Protein AF-A0A1Q7C0Q1-F1 (afdb_monomer)

Structure (mmCIF, N/CA/C/O backbone):
data_AF-A0A1Q7C0Q1-F1
#
_entry.id   AF-A0A1Q7C0Q1-F1
#
loop_
_atom_site.group_PDB
_atom_site.id
_atom_site.type_symbol
_atom_site.label_atom_id
_atom_site.label_alt_id
_atom_site.label_comp_id
_atom_site.label_asym_id
_atom_site.label_entity_id
_atom_site.label_seq_id
_atom_site.pdbx_PDB_ins_code
_atom_site.Cartn_x
_atom_site.Cartn_y
_atom_site.Cartn_z
_atom_site.occupancy
_atom_site.B_iso_or_equiv
_atom_site.auth_seq_id
_atom_site.auth_comp_id
_atom_site.auth_asym_id
_atom_site.auth_atom_id
_atom_site.pdbx_PDB_model_num
ATOM 1 N N . MET A 1 1 ? -16.206 -15.928 7.277 1.00 36.00 1 MET A N 1
ATOM 2 C CA . MET A 1 1 ? -14.954 -16.704 7.419 1.00 36.00 1 MET A CA 1
ATOM 3 C C . MET A 1 1 ? -13.826 -15.743 7.760 1.00 36.00 1 MET A C 1
ATOM 5 O O . MET A 1 1 ? -13.322 -15.066 6.877 1.00 36.00 1 MET A O 1
ATOM 9 N N . ALA A 1 2 ? -13.498 -15.608 9.046 1.00 39.62 2 ALA A N 1
ATOM 10 C CA . ALA A 1 2 ? -12.384 -14.776 9.490 1.00 39.62 2 ALA A CA 1
ATOM 11 C C . ALA A 1 2 ? -11.076 -15.524 9.204 1.00 39.62 2 ALA A C 1
ATOM 13 O O . ALA A 1 2 ? -10.822 -16.579 9.787 1.00 39.62 2 ALA A O 1
ATOM 14 N N . CYS A 1 3 ? -10.288 -15.016 8.258 1.00 36.34 3 CYS A N 1
ATOM 15 C CA . CYS A 1 3 ? -8.973 -15.558 7.945 1.00 36.34 3 CYS A CA 1
ATOM 16 C C . CYS A 1 3 ? -8.062 -15.309 9.156 1.00 36.34 3 CYS A C 1
ATOM 18 O O . CYS A 1 3 ? -7.679 -14.174 9.437 1.00 36.34 3 CYS A O 1
ATOM 20 N N . ARG A 1 4 ? -7.797 -16.364 9.931 1.00 62.12 4 ARG A N 1
ATOM 21 C CA . ARG A 1 4 ? -6.977 -16.325 11.146 1.00 62.12 4 ARG A CA 1
ATOM 22 C C . ARG A 1 4 ? -5.500 -16.241 10.747 1.00 62.12 4 ARG A C 1
ATOM 24 O O . ARG A 1 4 ? -4.795 -17.241 10.703 1.00 62.12 4 ARG A O 1
ATOM 31 N N . LEU A 1 5 ? -5.045 -15.038 10.415 1.00 47.44 5 LEU A N 1
ATOM 32 C CA . LEU A 1 5 ? -3.632 -14.712 10.223 1.00 47.44 5 LEU A CA 1
ATOM 33 C C . LEU A 1 5 ? -3.119 -14.045 11.501 1.00 47.44 5 LEU A C 1
ATOM 35 O O . LEU A 1 5 ? -2.889 -12.843 11.541 1.00 47.44 5 LEU A O 1
ATOM 39 N N . SER A 1 6 ? -2.961 -14.828 12.566 1.00 48.34 6 SER A N 1
ATOM 40 C CA . SER A 1 6 ? -2.428 -14.335 13.839 1.00 48.34 6 SER A CA 1
ATOM 41 C C . SER A 1 6 ? -1.019 -14.879 14.069 1.00 48.34 6 SER A C 1
ATOM 43 O O . SER A 1 6 ? -0.779 -16.071 13.897 1.00 48.34 6 SER A O 1
ATOM 45 N N . SER A 1 7 ? -0.121 -13.983 14.485 1.00 45.22 7 SER A N 1
ATOM 46 C CA . SER A 1 7 ? 1.123 -14.240 15.230 1.00 45.22 7 SER A CA 1
ATOM 47 C C . SER A 1 7 ? 2.489 -14.105 14.533 1.00 45.22 7 SER A C 1
ATOM 49 O O . SER A 1 7 ? 3.481 -14.079 15.251 1.00 45.22 7 SER A O 1
ATOM 51 N N . VAL A 1 8 ? 2.614 -13.925 13.208 1.00 48.41 8 VAL A N 1
ATOM 52 C CA . VAL A 1 8 ? 3.943 -13.643 12.579 1.00 48.41 8 VAL A CA 1
ATOM 53 C C . VAL A 1 8 ? 3.987 -12.382 11.713 1.00 48.41 8 VAL A C 1
ATOM 55 O O . VAL A 1 8 ? 5.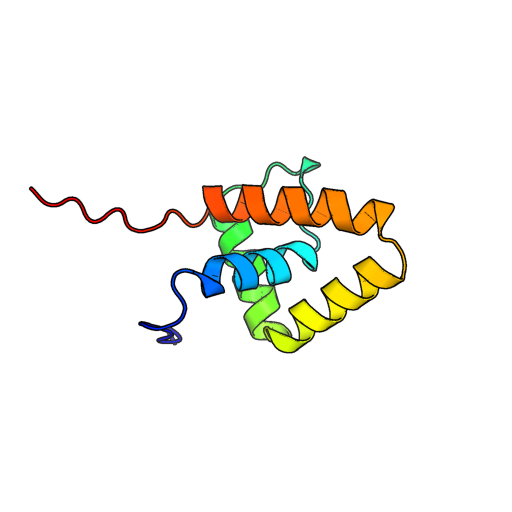032 -12.025 11.172 1.00 48.41 8 VAL A O 1
ATOM 58 N N . TYR A 1 9 ? 2.859 -11.685 11.571 1.00 50.31 9 TYR A N 1
ATOM 59 C CA . TYR A 1 9 ? 2.686 -10.637 10.565 1.00 50.31 9 TYR A CA 1
ATOM 60 C C . TYR A 1 9 ? 2.396 -9.261 11.157 1.00 50.31 9 TYR A C 1
ATOM 62 O O . TYR A 1 9 ? 2.052 -8.382 10.391 1.00 50.31 9 TYR A O 1
ATOM 70 N N . GLU A 1 10 ? 2.539 -9.025 12.462 1.00 47.19 10 GLU A N 1
ATOM 71 C CA . GLU A 1 10 ? 2.174 -7.730 13.073 1.00 47.19 10 GLU A CA 1
ATOM 72 C C . GLU A 1 10 ? 2.879 -6.545 12.366 1.00 47.19 10 GLU A C 1
ATOM 74 O O . GLU A 1 10 ? 2.241 -5.567 11.984 1.00 47.19 10 GLU A O 1
ATOM 79 N N . THR A 1 11 ? 4.172 -6.692 12.038 1.00 49.53 11 THR A N 1
ATOM 80 C CA . THR A 1 11 ? 4.943 -5.710 11.245 1.00 49.53 11 THR A CA 1
ATOM 81 C C . THR A 1 11 ? 4.768 -5.883 9.726 1.00 49.53 11 THR A C 1
ATOM 83 O O . THR A 1 11 ? 4.796 -4.906 8.980 1.00 49.53 11 THR A O 1
ATOM 86 N N . ARG A 1 12 ? 4.548 -7.115 9.234 1.00 54.97 12 ARG A N 1
ATOM 87 C CA . ARG A 1 12 ? 4.332 -7.402 7.795 1.00 54.97 12 ARG A CA 1
ATOM 88 C C . ARG A 1 12 ? 2.937 -7.006 7.299 1.00 54.97 12 ARG A C 1
ATOM 90 O O . ARG A 1 12 ? 2.765 -6.774 6.109 1.00 54.97 12 ARG A O 1
ATOM 97 N N . GLY A 1 13 ? 1.959 -6.912 8.191 1.00 60.47 13 GLY A N 1
ATOM 98 C CA . GLY A 1 13 ? 0.574 -6.567 7.899 1.00 60.47 13 GLY A CA 1
ATOM 99 C C . GLY A 1 13 ? 0.456 -5.117 7.462 1.00 60.47 13 GLY A C 1
ATOM 100 O O . GLY A 1 13 ? -0.268 -4.831 6.521 1.00 60.47 13 GLY A O 1
ATOM 101 N N . SER A 1 14 ? 1.244 -4.216 8.059 1.00 76.19 14 SER A N 1
ATOM 102 C CA . SER A 1 14 ? 1.285 -2.814 7.631 1.00 76.19 14 SER A CA 1
ATOM 103 C C . SER A 1 14 ? 1.817 -2.673 6.199 1.00 76.19 14 SER A C 1
ATOM 105 O O . SER A 1 14 ? 1.197 -1.986 5.392 1.00 76.19 14 SER A O 1
ATOM 107 N N . ASN A 1 15 ? 2.887 -3.396 5.843 1.00 87.38 15 ASN A N 1
ATOM 108 C CA . ASN A 1 15 ? 3.413 -3.394 4.471 1.00 87.38 15 ASN A CA 1
ATOM 109 C C . ASN A 1 15 ? 2.420 -4.017 3.486 1.00 87.38 15 ASN A C 1
ATOM 111 O O . ASN A 1 15 ? 2.121 -3.414 2.465 1.00 87.38 15 ASN A O 1
ATOM 115 N N . LEU A 1 16 ? 1.830 -5.162 3.828 1.00 92.12 16 LEU A N 1
ATOM 116 C CA . LEU A 1 16 ? 0.840 -5.838 2.989 1.00 92.12 16 LEU A CA 1
ATOM 117 C C . LEU A 1 16 ? -0.428 -4.990 2.780 1.00 92.12 16 LEU A C 1
ATOM 119 O O . LEU A 1 16 ? -0.966 -4.938 1.675 1.00 92.12 16 LEU A O 1
ATOM 123 N N . HIS A 1 17 ? -0.906 -4.292 3.813 1.00 95.00 17 HIS A N 1
ATOM 124 C CA . HIS A 1 17 ? -2.018 -3.350 3.681 1.00 95.00 17 HIS A CA 1
ATOM 125 C C . HIS A 1 17 ? -1.627 -2.134 2.836 1.00 95.00 17 HIS A C 1
ATOM 127 O O . HIS A 1 17 ? -2.451 -1.659 2.058 1.00 95.00 17 HIS A O 1
ATOM 133 N N . ALA A 1 18 ? -0.394 -1.634 2.964 1.00 96.38 18 ALA A N 1
ATOM 134 C CA . ALA A 1 18 ? 0.088 -0.503 2.176 1.00 96.38 18 ALA A CA 1
ATOM 135 C C . ALA A 1 18 ? 0.249 -0.882 0.698 1.0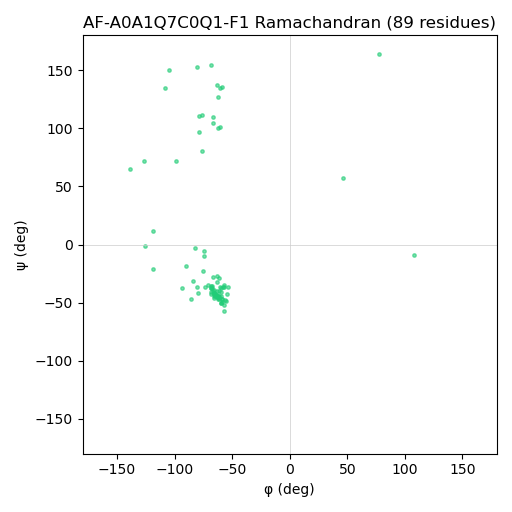0 96.38 18 ALA A C 1
ATOM 137 O O . ALA A 1 18 ? -0.201 -0.133 -0.159 1.00 96.38 18 ALA A O 1
ATOM 138 N N . GLU A 1 19 ? 0.790 -2.064 0.398 1.00 96.94 19 GLU A N 1
ATOM 139 C CA . GLU A 1 19 ? 0.869 -2.638 -0.951 1.00 96.94 19 GLU A CA 1
ATOM 140 C C . GLU A 1 19 ? -0.522 -2.789 -1.574 1.00 96.94 19 GLU A C 1
ATOM 142 O O . GLU A 1 19 ? -0.743 -2.377 -2.709 1.00 96.94 19 GLU A O 1
ATOM 147 N N . ALA A 1 20 ? -1.488 -3.327 -0.825 1.00 97.19 20 ALA A N 1
ATOM 148 C CA . ALA A 1 20 ? -2.866 -3.470 -1.288 1.00 97.19 20 ALA A CA 1
ATOM 149 C C . ALA A 1 20 ? -3.564 -2.116 -1.500 1.00 97.19 20 ALA A C 1
ATOM 151 O O . ALA A 1 20 ? -4.313 -1.946 -2.461 1.00 97.19 20 ALA A O 1
ATOM 152 N N . LEU A 1 21 ? -3.324 -1.144 -0.616 1.00 97.69 21 LEU A N 1
ATOM 153 C CA . LEU A 1 21 ? -3.876 0.202 -0.742 1.00 97.69 21 LEU A CA 1
ATOM 154 C C . LEU A 1 21 ? -3.221 0.974 -1.896 1.00 97.69 21 LEU A C 1
ATOM 156 O O . LEU A 1 21 ? -3.904 1.724 -2.586 1.00 97.69 21 LEU A O 1
ATOM 160 N N . PHE A 1 22 ? -1.927 0.760 -2.138 1.00 97.94 22 PHE A N 1
ATOM 161 C CA . PHE A 1 22 ? -1.178 1.354 -3.242 1.00 97.94 22 PHE A CA 1
ATOM 162 C C . PHE A 1 22 ? -1.839 1.040 -4.586 1.00 97.94 22 PHE A C 1
ATOM 164 O O . PHE A 1 22 ? -2.099 1.963 -5.357 1.00 97.94 22 PHE A O 1
ATOM 171 N N . VAL A 1 23 ? -2.170 -0.237 -4.816 1.00 97.06 23 VAL A N 1
ATOM 172 C CA . VAL A 1 23 ? -2.791 -0.734 -6.059 1.00 97.06 23 VAL A CA 1
ATOM 173 C C . VAL A 1 23 ? -4.310 -0.536 -6.122 1.00 97.06 23 VAL A C 1
ATOM 175 O O . VAL A 1 23 ? -4.933 -0.898 -7.114 1.00 97.06 23 VAL A O 1
ATOM 178 N N . CYS A 1 24 ? -4.926 -0.012 -5.061 1.00 96.19 24 CYS A N 1
ATOM 179 C CA . CYS A 1 24 ? -6.355 0.281 -5.020 1.00 96.19 24 CYS A CA 1
ATOM 180 C C . CYS A 1 24 ? -6.670 1.612 -5.721 1.00 96.19 24 CYS A C 1
ATOM 182 O O . CYS A 1 24 ? -5.865 2.537 -5.679 1.00 96.19 24 CYS A O 1
ATOM 184 N N . ASP A 1 25 ? -7.882 1.760 -6.256 1.00 94.50 25 ASP A N 1
ATOM 185 C CA . ASP A 1 25 ? -8.349 2.998 -6.898 1.00 94.50 25 ASP A CA 1
ATOM 186 C C . ASP A 1 25 ? -8.682 4.137 -5.911 1.00 94.50 25 ASP A C 1
ATOM 188 O O . ASP A 1 25 ? -8.986 5.254 -6.328 1.00 94.50 25 ASP A O 1
ATOM 192 N N . LEU A 1 26 ? -8.632 3.891 -4.593 1.00 96.19 26 LEU A N 1
ATOM 193 C CA . LEU A 1 26 ? -8.866 4.923 -3.576 1.00 96.19 26 LEU A CA 1
ATOM 194 C C . LEU A 1 26 ? -7.818 6.034 -3.653 1.00 96.19 26 LEU A C 1
ATOM 196 O O . LEU A 1 26 ? -6.622 5.775 -3.533 1.00 96.19 26 LEU A O 1
ATOM 200 N N . GLN A 1 27 ? -8.256 7.284 -3.750 1.00 93.75 27 GLN A N 1
ATOM 201 C CA . GLN A 1 27 ? -7.382 8.447 -3.877 1.00 93.75 27 GLN A CA 1
ATOM 202 C C . GLN A 1 27 ? -7.284 9.265 -2.577 1.00 93.75 27 GLN A C 1
ATOM 204 O O . GLN A 1 27 ? -8.261 9.362 -1.829 1.00 93.75 27 GLN A O 1
ATOM 209 N N . PRO A 1 28 ? -6.143 9.943 -2.328 1.00 92.31 28 PRO A N 1
ATOM 210 C CA . PRO A 1 28 ? -5.988 10.851 -1.187 1.00 92.31 28 PRO A CA 1
ATOM 211 C C . PRO A 1 28 ? -7.031 11.978 -1.163 1.00 92.31 28 PRO A C 1
ATOM 213 O O . PRO A 1 28 ? -7.522 12.359 -0.101 1.00 92.31 28 PRO A O 1
ATOM 216 N N . SER A 1 29 ? -7.394 12.491 -2.343 1.00 94.62 29 SER A N 1
ATOM 217 C CA . SER A 1 29 ? -8.357 13.583 -2.543 1.00 94.62 29 SER A CA 1
ATOM 218 C C . SER A 1 29 ? -9.762 13.249 -2.038 1.00 94.62 29 SER A C 1
ATOM 220 O O . SER A 1 29 ? -10.482 14.144 -1.601 1.00 94.62 29 SER A O 1
ATOM 222 N N . GLN A 1 30 ? -10.132 11.966 -2.038 1.00 94.25 30 GLN A N 1
ATOM 223 C CA . GLN A 1 30 ? -11.434 11.488 -1.572 1.00 94.25 30 GLN A CA 1
ATOM 224 C C . GLN A 1 30 ? -11.563 11.502 -0.044 1.00 94.25 30 GLN A C 1
ATOM 226 O O . GLN A 1 30 ? -12.662 11.290 0.460 1.00 94.25 30 GLN A O 1
ATOM 231 N N . ARG A 1 31 ? -10.461 11.739 0.691 1.00 92.50 31 ARG A N 1
ATOM 232 C CA . ARG A 1 31 ? -10.407 11.731 2.164 1.00 92.50 31 ARG A CA 1
ATOM 233 C C . ARG A 1 31 ? -11.121 10.504 2.761 1.00 92.50 31 ARG A C 1
ATOM 235 O O . ARG A 1 31 ? -12.075 10.665 3.524 1.00 92.50 31 ARG A O 1
ATOM 242 N N . PRO A 1 32 ? -10.707 9.279 2.386 1.00 95.12 32 PRO A N 1
ATOM 243 C CA . PRO A 1 32 ? -11.436 8.077 2.762 1.00 95.12 32 PRO A CA 1
ATOM 244 C C . PRO A 1 32 ? -11.459 7.886 4.279 1.00 95.12 32 PRO A C 1
ATOM 246 O O . PRO A 1 32 ? -10.443 8.032 4.958 1.00 95.12 32 PRO A O 1
ATOM 249 N N . ALA A 1 33 ? -12.621 7.505 4.806 1.00 95.00 33 ALA A N 1
ATOM 250 C CA . ALA A 1 33 ? -12.756 7.119 6.203 1.00 95.00 33 ALA A CA 1
ATOM 251 C C . ALA A 1 33 ? -12.012 5.795 6.475 1.00 95.00 33 ALA A C 1
ATOM 253 O O . ALA A 1 33 ? -11.920 4.952 5.574 1.00 95.00 33 ALA A O 1
ATOM 254 N N . PRO A 1 34 ? -11.565 5.532 7.719 1.00 94.62 34 PRO A N 1
ATOM 255 C CA . PRO A 1 34 ? -10.819 4.314 8.045 1.00 94.62 34 PRO A CA 1
ATOM 256 C C . PRO A 1 34 ? -11.515 3.014 7.628 1.00 94.62 34 PRO A C 1
ATOM 258 O O . PRO A 1 34 ? -10.876 2.078 7.154 1.00 94.62 34 PRO A O 1
ATOM 261 N N . GLU A 1 35 ? -12.843 2.953 7.725 1.00 94.44 35 GLU A N 1
ATOM 262 C CA . GLU A 1 35 ? -13.611 1.786 7.282 1.00 94.44 35 GLU A CA 1
ATOM 263 C C . GLU A 1 35 ? -13.582 1.581 5.761 1.00 94.44 35 GLU A C 1
ATOM 265 O O . GLU A 1 35 ? -13.527 0.451 5.279 1.00 94.44 35 GLU A O 1
ATOM 270 N N . GLN A 1 36 ? -13.580 2.662 4.978 1.00 96.38 36 GLN A N 1
ATOM 271 C CA . GLN A 1 36 ? -13.459 2.564 3.522 1.00 96.38 36 GLN A CA 1
ATOM 272 C C . GLN A 1 36 ? -12.084 2.024 3.132 1.00 96.38 36 GLN A C 1
ATOM 274 O O . GLN A 1 36 ? -12.011 1.130 2.291 1.00 96.38 36 GLN A O 1
ATOM 279 N N . VAL A 1 37 ? -11.027 2.495 3.799 1.00 96.81 37 VAL A N 1
ATOM 280 C CA . VAL A 1 37 ? -9.663 1.985 3.613 1.00 96.81 37 VAL A CA 1
ATOM 281 C C . VAL A 1 37 ? -9.600 0.494 3.940 1.00 96.81 37 VAL A C 1
ATOM 283 O O . VAL A 1 37 ? -9.149 -0.293 3.110 1.00 96.81 37 VAL A O 1
ATOM 286 N N . ARG A 1 38 ? -10.115 0.082 5.108 1.00 95.00 38 ARG A N 1
ATOM 287 C CA . ARG A 1 38 ? -10.081 -1.324 5.538 1.00 95.00 38 ARG A CA 1
ATOM 288 C C . ARG A 1 38 ? -10.801 -2.256 4.568 1.00 95.00 38 ARG A C 1
ATOM 290 O O . ARG A 1 38 ? -10.262 -3.303 4.211 1.00 95.00 38 ARG A O 1
ATOM 297 N N . ARG A 1 39 ? -11.988 -1.861 4.096 1.00 95.81 39 ARG A N 1
ATOM 298 C CA . ARG A 1 39 ? -12.752 -2.639 3.108 1.00 95.81 39 ARG A CA 1
ATOM 299 C C . ARG A 1 39 ? -12.043 -2.723 1.764 1.00 95.81 39 ARG A C 1
ATOM 301 O O . ARG A 1 39 ? -12.014 -3.796 1.172 1.00 95.81 39 ARG A O 1
ATOM 308 N N . ALA A 1 40 ? -11.464 -1.625 1.293 1.00 96.81 40 ALA A N 1
ATOM 309 C CA . ALA A 1 40 ? -10.761 -1.593 0.018 1.00 96.81 40 ALA A CA 1
ATOM 310 C C . ALA A 1 40 ? -9.496 -2.465 0.034 1.00 96.81 40 ALA A C 1
ATOM 312 O O . ALA A 1 40 ? -9.292 -3.273 -0.870 1.00 96.81 40 ALA A O 1
ATOM 313 N N . VAL A 1 41 ? -8.701 -2.375 1.103 1.00 95.94 41 VAL A N 1
ATOM 314 C CA . VAL A 1 41 ? -7.535 -3.242 1.326 1.00 95.94 41 VAL A CA 1
ATOM 315 C C . VAL A 1 41 ? -7.953 -4.711 1.357 1.00 95.94 41 VAL A C 1
ATOM 317 O O . VAL A 1 41 ? -7.391 -5.526 0.626 1.00 95.94 41 VAL A O 1
ATOM 320 N N . ALA A 1 42 ? -8.978 -5.054 2.143 1.00 94.31 42 ALA A N 1
ATOM 321 C CA . ALA A 1 42 ? -9.490 -6.419 2.202 1.00 94.31 42 ALA A CA 1
ATOM 322 C C . ALA A 1 42 ? -9.985 -6.907 0.830 1.00 94.31 42 ALA A C 1
ATOM 324 O O . ALA A 1 42 ? -9.700 -8.039 0.450 1.00 94.31 42 ALA A O 1
ATOM 325 N N . ALA A 1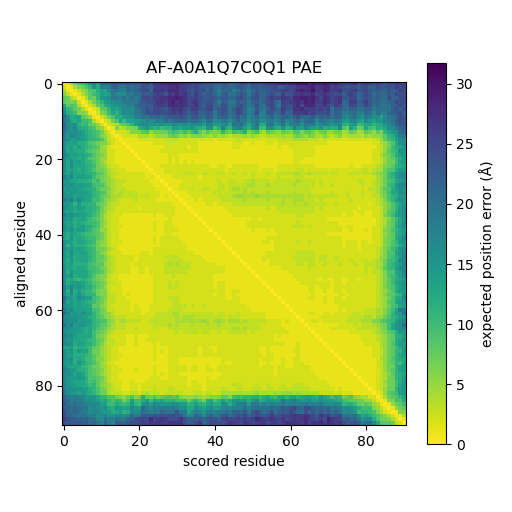 43 ? -10.671 -6.059 0.059 1.00 95.50 43 ALA A N 1
ATOM 326 C CA . ALA A 1 43 ? -11.143 -6.401 -1.279 1.00 95.50 43 ALA A CA 1
ATOM 327 C C . ALA A 1 43 ? -9.985 -6.706 -2.243 1.00 95.50 43 ALA A C 1
ATOM 329 O O . ALA A 1 43 ? -10.038 -7.719 -2.941 1.00 95.50 43 ALA A O 1
ATOM 330 N N . MET A 1 44 ? -8.924 -5.889 -2.248 1.00 96.19 44 MET A N 1
ATOM 331 C CA . MET A 1 44 ? -7.742 -6.127 -3.089 1.00 96.19 44 MET A CA 1
ATOM 332 C C . MET A 1 44 ? -7.037 -7.434 -2.720 1.00 96.19 44 MET A C 1
ATOM 334 O O . MET A 1 44 ? -6.732 -8.247 -3.595 1.00 96.19 44 MET A O 1
ATOM 338 N N . LEU A 1 45 ? -6.849 -7.682 -1.423 1.00 94.25 45 LEU A N 1
ATOM 339 C CA . LEU A 1 45 ? -6.209 -8.901 -0.931 1.00 94.25 45 LEU A CA 1
ATOM 340 C C . LEU A 1 45 ? -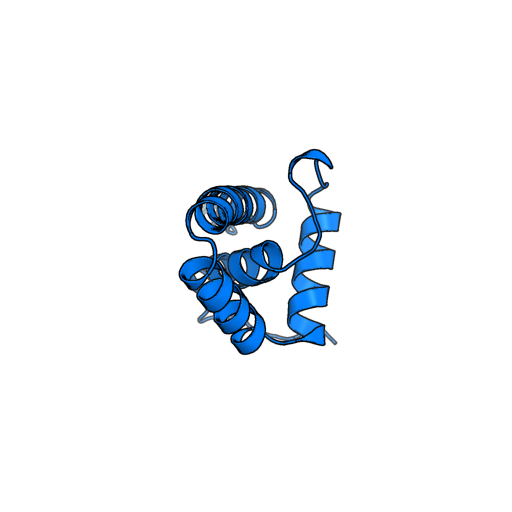7.040 -10.152 -1.215 1.00 94.25 45 LEU A C 1
ATOM 342 O O . LEU A 1 45 ? -6.483 -11.165 -1.625 1.00 94.25 45 LEU A O 1
ATOM 346 N N . CYS A 1 46 ? -8.359 -10.094 -1.034 1.00 93.62 46 CYS A N 1
ATOM 347 C CA . CYS A 1 46 ? -9.245 -11.221 -1.320 1.00 93.62 46 CYS A CA 1
ATOM 348 C C . CYS A 1 46 ? -9.329 -11.524 -2.819 1.00 93.62 46 CYS A C 1
ATOM 350 O O . CYS A 1 46 ? -9.407 -12.689 -3.198 1.0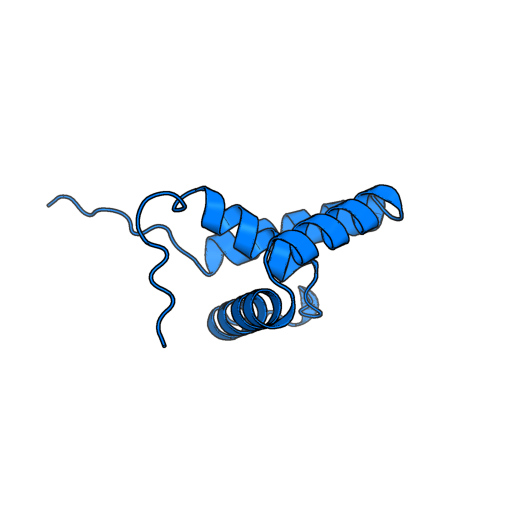0 93.62 46 CYS A O 1
ATOM 352 N N . ARG A 1 47 ? -9.332 -10.492 -3.672 1.00 95.75 47 ARG A N 1
ATOM 353 C CA . ARG A 1 47 ? -9.503 -10.660 -5.119 1.00 95.75 47 ARG A CA 1
ATOM 354 C C . ARG A 1 47 ? -8.222 -11.093 -5.826 1.00 95.75 47 ARG A C 1
ATOM 356 O O . ARG A 1 47 ? -8.288 -11.927 -6.721 1.00 95.75 47 ARG A O 1
ATOM 363 N N . TYR A 1 48 ? -7.083 -10.516 -5.451 1.00 95.06 48 TYR A N 1
ATOM 364 C CA . TYR A 1 48 ? -5.826 -10.683 -6.187 1.00 95.06 48 TYR A CA 1
ATOM 365 C C . TYR A 1 48 ? -4.712 -11.339 -5.366 1.00 95.06 48 TYR A C 1
ATOM 367 O O . TYR A 1 48 ? -3.771 -11.904 -5.921 1.00 95.06 48 TYR A O 1
ATOM 375 N N . GLY A 1 49 ? -4.814 -11.296 -4.039 1.00 92.00 49 GLY A N 1
ATOM 376 C CA . GLY A 1 49 ? -3.786 -11.804 -3.142 1.00 92.00 49 GLY A CA 1
ATOM 377 C C . GLY A 1 49 ? -2.575 -10.870 -2.991 1.00 92.00 49 GLY A C 1
ATOM 378 O O . GLY A 1 49 ? -2.343 -9.967 -3.800 1.00 92.00 49 GLY A O 1
ATOM 379 N N . PRO A 1 50 ? -1.754 -11.092 -1.950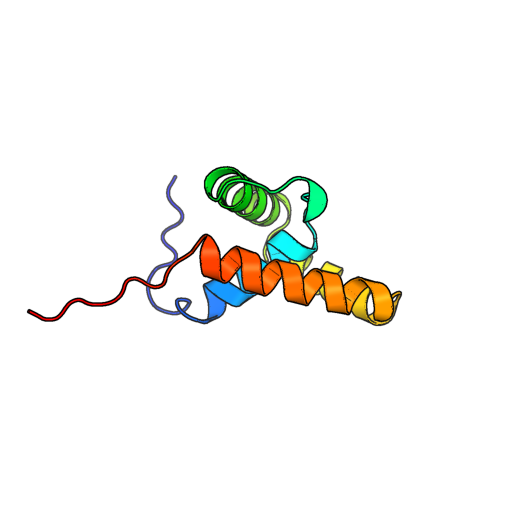 1.00 92.12 50 PRO A N 1
ATOM 380 C CA . PRO A 1 50 ? -0.649 -10.198 -1.599 1.00 92.12 50 PRO A CA 1
ATOM 381 C C . PRO A 1 50 ? 0.489 -10.207 -2.624 1.00 92.12 50 PRO A C 1
ATOM 383 O O . PRO A 1 50 ? 1.058 -9.164 -2.920 1.00 92.12 50 PRO A O 1
ATOM 386 N N . ARG A 1 51 ? 0.793 -11.365 -3.229 1.00 93.94 51 ARG A N 1
ATOM 387 C CA . ARG A 1 51 ? 1.846 -11.468 -4.256 1.00 93.94 51 ARG A CA 1
ATOM 388 C C . ARG A 1 51 ? 1.541 -10.613 -5.480 1.00 93.94 51 ARG A C 1
ATOM 390 O O . ARG A 1 51 ? 2.443 -9.982 -6.015 1.00 93.94 51 ARG A O 1
ATOM 397 N N . TRP A 1 52 ? 0.279 -10.590 -5.903 1.00 96.31 52 TRP A N 1
ATOM 398 C CA . TRP A 1 52 ? -0.144 -9.749 -7.013 1.00 96.31 52 TRP A CA 1
ATOM 399 C C . TRP A 1 52 ? -0.026 -8.265 -6.655 1.00 96.31 52 TRP A C 1
ATOM 401 O O . TRP A 1 52 ? 0.501 -7.498 -7.454 1.00 96.31 52 TRP A O 1
ATOM 411 N N . CYS A 1 53 ? -0.431 -7.873 -5.439 1.00 96.62 53 CYS A N 1
ATOM 412 C CA . CYS A 1 53 ? -0.296 -6.490 -4.968 1.00 96.62 53 CYS A CA 1
ATOM 413 C C . CYS A 1 53 ? 1.175 -6.039 -4.979 1.00 96.62 53 CYS A C 1
ATOM 415 O O . CYS A 1 53 ? 1.488 -4.989 -5.536 1.00 96.62 53 CYS A O 1
ATOM 417 N N . ALA A 1 54 ? 2.082 -6.868 -4.452 1.00 95.19 54 ALA A N 1
ATOM 418 C CA . ALA A 1 54 ? 3.516 -6.592 -4.455 1.00 95.19 54 ALA A CA 1
ATOM 419 C C . ALA A 1 54 ? 4.099 -6.505 -5.877 1.00 95.19 54 ALA A C 1
ATOM 421 O O . ALA A 1 54 ? 4.873 -5.597 -6.171 1.00 95.19 54 ALA A O 1
ATOM 422 N N . ALA A 1 55 ? 3.709 -7.415 -6.776 1.00 96.56 55 ALA A N 1
ATOM 423 C CA . ALA A 1 55 ? 4.173 -7.408 -8.163 1.00 96.56 55 ALA A CA 1
ATOM 424 C C . ALA A 1 55 ? 3.687 -6.168 -8.926 1.00 96.56 55 ALA A C 1
ATOM 426 O O . ALA A 1 55 ? 4.473 -5.523 -9.616 1.00 96.56 55 ALA A O 1
ATOM 427 N N . ARG A 1 56 ? 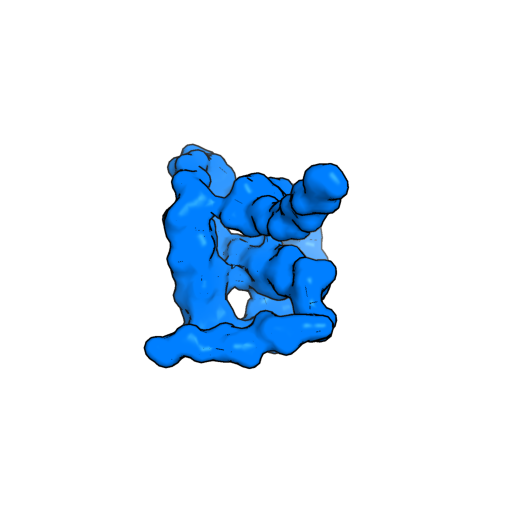2.411 -5.798 -8.768 1.00 97.44 56 ARG A N 1
ATOM 428 C CA . ARG A 1 56 ? 1.833 -4.619 -9.421 1.00 97.44 56 ARG A CA 1
ATOM 429 C C . ARG A 1 56 ? 2.439 -3.323 -8.884 1.00 97.44 56 ARG A C 1
ATOM 431 O O . ARG A 1 56 ? 2.744 -2.433 -9.667 1.00 97.44 56 ARG A O 1
ATOM 438 N N . MET A 1 57 ? 2.677 -3.242 -7.576 1.00 97.00 57 MET A N 1
ATOM 439 C CA . MET A 1 57 ? 3.444 -2.151 -6.978 1.00 97.00 57 MET A CA 1
ATOM 440 C C . MET A 1 57 ? 4.846 -2.062 -7.593 1.00 97.00 57 MET A C 1
ATOM 442 O O . MET A 1 57 ? 5.238 -0.996 -8.051 1.00 97.00 57 MET A O 1
ATOM 446 N N . ALA A 1 58 ? 5.592 -3.169 -7.635 1.00 96.56 58 ALA A N 1
ATOM 447 C CA . ALA A 1 58 ? 6.944 -3.183 -8.191 1.00 96.56 58 ALA A CA 1
ATOM 448 C C . ALA A 1 58 ? 6.976 -2.760 -9.669 1.00 96.56 58 ALA A C 1
ATOM 450 O O . ALA A 1 58 ? 7.884 -2.038 -10.071 1.00 96.56 58 ALA A O 1
ATOM 451 N N . GLN A 1 59 ? 5.969 -3.158 -10.454 1.00 97.75 59 GLN A N 1
ATOM 452 C CA . GLN A 1 59 ? 5.817 -2.712 -11.837 1.00 97.75 59 GLN A CA 1
ATOM 453 C C . GLN A 1 59 ? 5.673 -1.187 -11.923 1.00 97.75 59 GLN A C 1
ATOM 455 O O . GLN A 1 59 ? 6.420 -0.556 -12.660 1.00 97.75 59 GLN A O 1
ATOM 460 N N . GLU A 1 60 ? 4.778 -0.585 -11.135 1.00 97.25 60 GLU A N 1
ATOM 461 C CA . GLU A 1 60 ? 4.587 0.874 -11.124 1.00 97.25 60 GLU A CA 1
ATOM 462 C C . GLU A 1 60 ? 5.855 1.630 -10.715 1.00 97.25 60 GLU A C 1
ATOM 464 O O . GLU A 1 60 ? 6.161 2.673 -11.280 1.00 97.25 60 GLU A O 1
ATOM 469 N N . PHE A 1 61 ? 6.634 1.092 -9.774 1.00 97.19 61 PHE A N 1
ATOM 470 C CA . PHE A 1 61 ? 7.933 1.670 -9.420 1.00 97.19 61 PHE A CA 1
ATOM 471 C C . PHE A 1 61 ? 8.974 1.567 -10.543 1.00 97.19 61 PHE A C 1
ATOM 473 O O . PHE A 1 61 ? 9.878 2.397 -10.595 1.00 97.19 61 PHE A O 1
ATOM 480 N N . GLY A 1 62 ? 8.875 0.561 -11.415 1.00 97.38 62 GLY A N 1
ATOM 481 C CA . GLY A 1 62 ? 9.748 0.418 -12.579 1.00 97.38 62 GLY A CA 1
ATOM 482 C C . GLY A 1 62 ? 9.335 1.300 -13.757 1.00 97.38 62 GLY A C 1
ATOM 483 O O . GLY A 1 62 ? 10.200 1.810 -14.462 1.00 97.38 62 GLY A O 1
ATOM 484 N N . GLU A 1 63 ? 8.029 1.478 -13.965 1.00 97.88 63 GLU A N 1
ATOM 485 C CA . GLU A 1 63 ? 7.479 2.240 -15.091 1.00 97.88 63 GLU A CA 1
ATOM 486 C C . GLU A 1 63 ? 7.387 3.744 -14.795 1.00 97.88 63 GLU A C 1
ATOM 488 O O . GLU A 1 63 ? 7.811 4.550 -15.618 1.00 97.88 63 GLU A O 1
ATOM 493 N N . HIS A 1 64 ? 6.868 4.119 -13.620 1.00 96.69 64 HIS A N 1
ATOM 494 C CA . HIS A 1 64 ? 6.549 5.506 -13.253 1.00 96.69 64 HIS A CA 1
ATOM 495 C C . HIS A 1 64 ? 6.942 5.811 -11.794 1.00 96.69 64 HIS A C 1
ATOM 497 O O . HIS A 1 64 ? 6.075 6.065 -10.940 1.00 96.69 64 HIS A O 1
ATOM 503 N N . PRO A 1 65 ? 8.245 5.785 -11.454 1.00 95.06 65 PRO A N 1
ATOM 504 C CA . PRO A 1 65 ? 8.713 5.993 -10.083 1.00 95.06 65 PRO A CA 1
ATOM 505 C C . PRO A 1 65 ? 8.257 7.332 -9.478 1.00 95.06 65 PRO A C 1
ATOM 507 O O . PRO A 1 65 ? 7.932 7.393 -8.291 1.00 95.06 65 PRO A O 1
ATOM 510 N N . GLU A 1 66 ? 8.169 8.395 -10.277 1.00 97.38 66 GLU A N 1
ATOM 511 C CA . GLU A 1 66 ? 7.719 9.730 -9.871 1.00 97.38 66 GLU A CA 1
ATOM 512 C C . GLU A 1 66 ? 6.261 9.766 -9.400 1.00 97.38 66 GLU A C 1
ATOM 514 O O . GLU A 1 66 ? 5.906 10.584 -8.550 1.00 97.38 66 GLU A O 1
ATOM 519 N N . THR A 1 67 ? 5.432 8.845 -9.897 1.00 95.44 67 THR A N 1
ATOM 520 C CA . THR A 1 67 ? 4.034 8.695 -9.478 1.00 95.44 67 THR A CA 1
ATOM 521 C C . THR A 1 67 ? 3.908 7.659 -8.358 1.00 95.44 67 THR A C 1
ATOM 523 O O . THR A 1 67 ? 3.152 7.851 -7.400 1.00 95.44 67 THR A O 1
ATOM 526 N N . ALA A 1 68 ? 4.692 6.581 -8.422 1.00 96.81 68 ALA A N 1
ATOM 527 C CA . ALA A 1 68 ? 4.679 5.511 -7.432 1.00 96.81 68 ALA A CA 1
ATOM 528 C C . ALA A 1 68 ? 5.148 5.982 -6.043 1.00 96.81 68 ALA A C 1
ATOM 530 O O . ALA A 1 68 ? 4.511 5.684 -5.032 1.00 96.81 68 ALA A O 1
ATOM 531 N N . VAL A 1 69 ? 6.222 6.770 -5.951 1.00 97.19 69 VAL A N 1
ATOM 532 C CA . VAL A 1 69 ? 6.746 7.245 -4.657 1.00 97.19 69 VAL A CA 1
ATOM 533 C C . VAL A 1 69 ? 5.696 8.011 -3.832 1.00 97.19 69 VAL A C 1
ATOM 535 O O . VAL A 1 69 ? 5.407 7.575 -2.710 1.00 97.19 69 VAL A O 1
ATOM 538 N N . PRO A 1 70 ? 5.075 9.105 -4.323 1.00 97.19 70 PRO A N 1
ATOM 539 C CA . PRO A 1 70 ? 4.076 9.835 -3.540 1.00 97.19 70 PRO A CA 1
ATOM 540 C C . PRO A 1 70 ? 2.846 8.973 -3.226 1.00 97.19 70 PRO A C 1
ATOM 542 O O . PRO A 1 70 ? 2.273 9.084 -2.138 1.00 97.19 70 PRO A O 1
ATOM 545 N N . ARG A 1 71 ? 2.476 8.055 -4.130 1.00 97.44 71 ARG A N 1
ATOM 546 C CA . ARG A 1 71 ? 1.390 7.097 -3.907 1.00 97.44 71 ARG A CA 1
ATOM 547 C C . ARG A 1 71 ? 1.679 6.162 -2.732 1.00 97.44 71 ARG A C 1
ATOM 549 O O . ARG A 1 71 ? 0.808 5.961 -1.885 1.00 97.44 71 ARG A O 1
ATOM 556 N N . MET A 1 72 ? 2.892 5.622 -2.651 1.00 97.12 72 MET A N 1
ATOM 557 C CA . MET A 1 72 ? 3.298 4.733 -1.563 1.00 97.12 72 MET A CA 1
ATOM 558 C C . MET A 1 72 ? 3.411 5.472 -0.230 1.00 97.12 72 MET A C 1
ATOM 560 O O . MET A 1 72 ? 2.950 4.964 0.792 1.00 97.12 72 MET A O 1
ATOM 564 N N . VAL A 1 73 ? 3.951 6.695 -0.230 1.00 97.12 73 VAL A N 1
ATOM 565 C CA . VAL A 1 73 ? 3.998 7.536 0.978 1.00 97.12 73 VAL A CA 1
ATOM 566 C C . VAL A 1 73 ? 2.594 7.731 1.549 1.00 97.12 73 VAL A C 1
ATOM 568 O O . VAL A 1 73 ? 2.376 7.500 2.742 1.00 97.12 73 VAL A O 1
ATOM 571 N N . TRP A 1 74 ? 1.624 8.075 0.698 1.00 97.44 74 TRP A N 1
ATOM 572 C CA . TRP A 1 74 ? 0.229 8.187 1.117 1.00 97.44 74 TRP A CA 1
ATOM 573 C C . TRP A 1 74 ? -0.333 6.862 1.646 1.00 97.44 74 TRP A C 1
ATOM 575 O O . TRP A 1 74 ? -1.000 6.852 2.685 1.00 97.44 74 TRP A O 1
ATOM 585 N N . ALA A 1 75 ? -0.063 5.744 0.966 1.00 97.31 75 ALA A N 1
ATOM 586 C CA . ALA A 1 75 ? -0.591 4.442 1.357 1.00 97.31 75 ALA A CA 1
ATOM 587 C C . ALA A 1 75 ? -0.092 4.033 2.752 1.00 97.31 75 ALA A C 1
ATOM 589 O O . ALA A 1 75 ? -0.891 3.670 3.616 1.00 97.31 75 ALA A O 1
ATOM 590 N N . VAL A 1 76 ? 1.212 4.178 3.012 1.00 95.19 76 VAL A N 1
ATOM 591 C CA . VAL A 1 76 ? 1.824 3.879 4.316 1.00 95.19 76 VAL A CA 1
ATOM 592 C C . VAL A 1 76 ? 1.243 4.761 5.420 1.00 95.19 76 VAL A C 1
ATOM 594 O O . VAL A 1 76 ? 0.881 4.257 6.485 1.00 95.19 76 VAL A O 1
ATOM 597 N N . GLN A 1 77 ? 1.125 6.072 5.188 1.00 95.06 77 GLN A N 1
ATOM 598 C CA . GLN A 1 77 ? 0.549 6.994 6.172 1.00 95.06 77 GLN A CA 1
ATOM 599 C C . GLN A 1 77 ? -0.909 6.647 6.488 1.00 95.06 77 GLN A C 1
ATOM 601 O O . GLN A 1 77 ? -1.289 6.568 7.656 1.00 95.06 77 GLN A O 1
ATOM 606 N N . THR A 1 78 ? -1.704 6.378 5.454 1.00 95.75 78 THR A N 1
ATOM 607 C CA . THR A 1 78 ? -3.123 6.039 5.592 1.00 95.75 78 THR A CA 1
ATOM 608 C C . THR A 1 78 ? -3.306 4.717 6.335 1.00 95.75 78 THR A C 1
ATOM 610 O O . THR A 1 78 ? -4.121 4.631 7.252 1.00 95.75 78 THR A O 1
ATOM 613 N N . VAL A 1 79 ? -2.512 3.690 6.014 1.00 94.44 79 VAL A N 1
ATOM 614 C CA . VAL A 1 79 ? -2.557 2.404 6.723 1.00 94.44 79 VAL A CA 1
ATOM 615 C C . VAL A 1 79 ? -2.190 2.565 8.191 1.00 94.44 79 VAL A C 1
ATOM 617 O O . VAL A 1 79 ? -2.899 2.039 9.042 1.00 94.44 79 VAL A O 1
ATOM 620 N N . ARG A 1 80 ? -1.144 3.332 8.517 1.00 91.44 80 ARG A N 1
ATOM 621 C CA . ARG A 1 80 ? -0.776 3.598 9.919 1.00 91.44 80 ARG A CA 1
ATOM 622 C C . ARG A 1 80 ? -1.910 4.254 10.708 1.00 91.44 80 ARG A C 1
ATOM 624 O O . ARG A 1 80 ? -2.093 3.935 11.875 1.00 91.44 80 ARG A O 1
ATOM 631 N N . GLN A 1 81 ? -2.679 5.138 10.073 1.00 91.44 81 GLN A N 1
ATOM 632 C CA . GLN A 1 81 ? -3.832 5.793 10.700 1.00 91.44 81 GLN A CA 1
ATOM 633 C C . GLN A 1 81 ? -5.034 4.848 10.858 1.00 91.44 81 GLN A C 1
ATOM 635 O O . GLN A 1 81 ? -5.757 4.930 11.846 1.00 91.44 81 GLN A O 1
ATOM 640 N N . CYS A 1 82 ? -5.260 3.950 9.894 1.00 92.31 82 CYS A N 1
ATOM 641 C CA . CYS A 1 82 ? -6.447 3.085 9.862 1.00 92.31 82 CYS A CA 1
ATOM 642 C C . CYS A 1 82 ? -6.265 1.745 10.592 1.00 92.31 82 CYS A C 1
ATOM 644 O O . CYS A 1 82 ? -7.254 1.086 10.917 1.00 92.31 82 CYS A O 1
ATOM 646 N N . TYR A 1 83 ? -5.017 1.339 10.830 1.00 85.69 83 TYR A N 1
ATOM 647 C CA . TYR A 1 83 ? -4.634 0.099 11.500 1.00 85.69 83 TYR A CA 1
ATOM 648 C C . TYR A 1 83 ? -3.685 0.414 12.663 1.00 85.69 83 TYR A C 1
ATOM 650 O O . TYR A 1 83 ? -2.481 0.160 12.556 1.00 85.69 83 TYR A O 1
ATOM 658 N N . PRO A 1 84 ? -4.190 1.000 13.764 1.00 73.25 84 PRO A N 1
ATOM 659 C CA . PRO A 1 84 ? -3.364 1.234 14.937 1.00 73.25 84 PRO A CA 1
ATOM 660 C C . PRO A 1 84 ? -2.853 -0.106 15.473 1.00 73.25 84 PRO A C 1
ATOM 662 O O . PRO A 1 84 ? -3.617 -1.067 15.591 1.00 73.25 84 PRO A O 1
ATOM 665 N N . VAL A 1 85 ? -1.559 -0.169 15.797 1.00 64.94 85 VAL A N 1
ATOM 666 C CA . VAL A 1 85 ? -1.019 -1.299 16.558 1.00 64.94 85 VAL A CA 1
ATOM 667 C C . VAL A 1 85 ? -1.766 -1.354 17.887 1.00 64.94 85 VAL A C 1
ATOM 669 O O . VAL A 1 85 ? -1.994 -0.311 18.505 1.00 64.94 85 VAL A O 1
ATOM 672 N N . ALA A 1 86 ? -2.176 -2.545 18.319 1.00 59.94 86 ALA A N 1
ATOM 673 C CA . ALA A 1 86 ? -2.726 -2.704 19.655 1.00 59.94 86 ALA A CA 1
ATOM 674 C C . ALA A 1 86 ? -1.623 -2.327 20.653 1.00 59.94 86 ALA A C 1
ATOM 676 O O . ALA A 1 86 ? -0.692 -3.095 20.890 1.00 59.94 86 ALA A O 1
ATOM 677 N N . THR A 1 87 ? -1.677 -1.112 21.195 1.00 55.25 87 THR A N 1
ATOM 678 C CA . THR A 1 87 ? -0.793 -0.716 22.286 1.00 55.25 87 THR A CA 1
ATOM 679 C C . THR A 1 87 ? -1.175 -1.560 23.485 1.00 55.25 87 THR A C 1
ATOM 681 O O . THR A 1 87 ? -2.267 -1.404 24.030 1.00 55.25 87 THR A O 1
ATOM 684 N N . HIS A 1 88 ? -0.294 -2.486 23.859 1.00 51.62 88 HIS A N 1
ATOM 685 C CA . HIS A 1 88 ? -0.417 -3.244 25.095 1.00 51.62 88 HIS A CA 1
ATOM 686 C C . HIS A 1 88 ? -0.378 -2.236 26.251 1.00 51.62 88 HIS A C 1
ATOM 688 O O . HIS A 1 88 ? 0.680 -1.710 26.592 1.00 51.62 88 HIS A O 1
ATOM 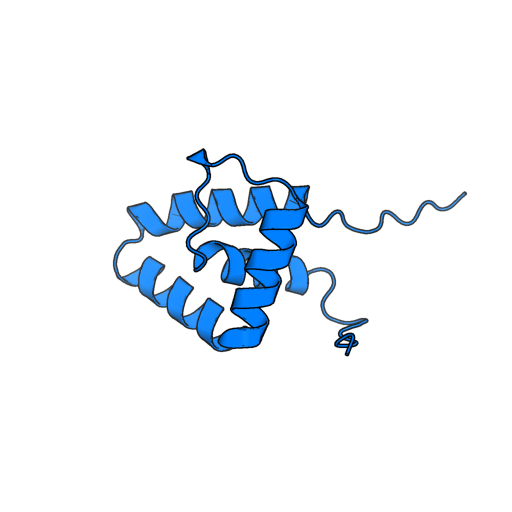694 N N . VAL A 1 89 ? -1.544 -1.899 26.804 1.00 48.22 89 VAL A N 1
ATOM 695 C CA . VAL A 1 89 ? -1.637 -1.106 28.030 1.00 48.22 89 VAL A CA 1
ATOM 696 C C . VAL A 1 89 ? -1.350 -2.071 29.173 1.00 48.22 89 VAL A C 1
ATOM 698 O O . VAL A 1 89 ? -2.222 -2.835 29.578 1.00 48.22 89 VAL A O 1
ATOM 701 N N . GLN A 1 90 ? -0.101 -2.098 29.635 1.00 40.69 90 GLN A N 1
ATOM 702 C CA . GLN A 1 90 ? 0.245 -2.743 30.897 1.00 40.69 90 GLN A CA 1
ATOM 703 C C . GLN A 1 90 ? -0.156 -1.766 32.011 1.00 40.69 90 GLN A C 1
ATOM 705 O O . GLN A 1 90 ? 0.403 -0.670 32.087 1.00 40.69 90 GLN A O 1
ATOM 710 N N . GLY A 1 91 ? -1.188 -2.130 32.775 1.00 40.50 91 GLY A N 1
ATOM 711 C CA . GLY A 1 91 ? -1.589 -1.423 33.994 1.00 40.50 91 GLY A CA 1
ATOM 712 C C . GLY A 1 91 ? -0.604 -1.618 35.137 1.00 40.50 91 GLY A C 1
ATOM 713 O O . GLY A 1 91 ? 0.197 -2.580 35.070 1.00 40.50 91 GLY A O 1
#

Solvent-accessible surface area (backbone atoms only — not comparable to full-atom values): 5394 Å² total; per-residue (Å²): 134,83,81,86,84,78,89,87,38,83,76,53,46,55,53,53,43,16,34,20,38,48,74,38,90,76,53,81,90,71,64,70,52,53,68,56,50,53,51,50,25,50,49,40,39,73,74,59,31,64,68,48,26,50,50,54,48,53,48,39,48,72,76,41,44,86,60,34,52,62,44,46,53,50,20,46,54,50,40,54,70,56,54,67,76,84,74,82,80,80,128

Foldseek 3Di:
DPPPPDDPCLVVVLVLLLLQQLPFPDDVVVVDDLVRSVVSSVVSCVPPNSVRSVVVLVVCCVPPVVVSVVSSVVSSVSSCVSPPRPPPPDD

Secondary structure (DSSP, 8-state):
------SS-HHHHHHHHHHHHHTSS--GGG---HHHHHHHHHHHHHHHHHHHHHHHHHHHHHH-HHHHHHHHHHHHHHHHHHS--------

Sequence (91 aa):
MACRLSSVYETRGSNLHAEALFVCDLQPSQRPAPEQVRRAVAAMLCRYGPRWCAARMAQEFGEHPETAVPRMVWAVQTVRQCYPVATHVQG

Mean predicted aligned error: 7.17 Å

pLDDT: mean 84.77, std 19.52, 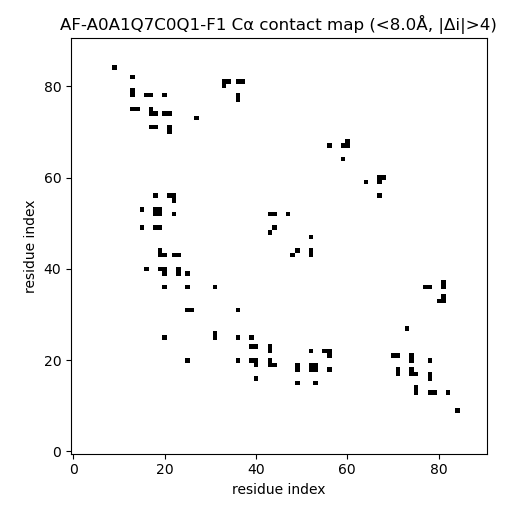range [36.0, 97.94]

Radius of gyration: 13.71 Å; Cα contacts (8 Å, |Δi|>4): 67; chains: 1; bounding box: 25×30×49 Å